Protein AF-A0A7C4C462-F1 (afdb_monomer_lite)

Foldseek 3Di:
DDDKDWDDDFDKDWDQDPVPGIFIWTWTWTFDWDDDPPDTGTPGIDIDTATPDCVPHDPVVVVVVCVVVVVWVDWDQDPVVRDIDTDD

pLDDT: mean 79.46, std 14.88, range [26.56, 93.81]

Structure (mmCIF, N/CA/C/O backbone):
data_AF-A0A7C4C462-F1
#
_entry.id   AF-A0A7C4C462-F1
#
loop_
_atom_site.group_PDB
_atom_site.id
_atom_site.type_symbol
_atom_site.label_atom_id
_atom_site.label_alt_id
_atom_site.label_comp_id
_atom_site.label_asym_id
_atom_site.label_entity_id
_atom_site.label_seq_id
_atom_site.pdbx_PDB_ins_code
_atom_site.Cartn_x
_atom_site.Cartn_y
_atom_site.Cartn_z
_atom_site.occupancy
_atom_site.B_iso_or_equiv
_atom_site.auth_seq_id
_atom_site.auth_comp_id
_atom_site.auth_asym_id
_atom_site.auth_atom_id
_atom_site.pdbx_PDB_model_num
ATOM 1 N N . MET A 1 1 ? -9.810 4.629 11.091 1.00 27.28 1 MET A N 1
ATOM 2 C CA . MET A 1 1 ? -8.771 5.662 11.275 1.00 27.28 1 MET A CA 1
ATOM 3 C C . MET A 1 1 ? -7.452 4.914 11.304 1.00 27.28 1 MET A C 1
ATOM 5 O O . MET A 1 1 ? -7.142 4.317 12.322 1.00 27.28 1 MET A O 1
ATOM 9 N N . VAL A 1 2 ? -6.777 4.800 10.158 1.00 26.56 2 VAL A N 1
ATOM 10 C CA . VAL A 1 2 ? -5.480 4.113 10.072 1.00 26.56 2 VAL A CA 1
ATOM 11 C C . VAL A 1 2 ? -4.422 5.170 10.361 1.00 26.56 2 VAL A C 1
ATOM 13 O O . VAL A 1 2 ? -4.273 6.116 9.596 1.00 26.56 2 VAL A O 1
ATOM 16 N N . SER A 1 3 ? -3.779 5.066 11.520 1.00 28.00 3 SER A N 1
ATOM 17 C CA . SER A 1 3 ? -2.634 5.890 11.902 1.00 28.00 3 SER A CA 1
ATOM 18 C C . SER A 1 3 ? -1.381 5.067 11.637 1.00 28.00 3 SER A C 1
ATOM 20 O O . SER A 1 3 ? -0.920 4.364 12.530 1.00 28.00 3 SER A O 1
ATOM 22 N N . SER A 1 4 ? -0.854 5.104 10.419 1.00 40.31 4 SER A N 1
ATOM 23 C CA . SER A 1 4 ? 0.398 4.428 10.078 1.00 40.31 4 SER A CA 1
ATOM 24 C C . SER A 1 4 ? 1.566 5.408 10.217 1.00 40.31 4 SER A C 1
ATOM 26 O O . SER A 1 4 ? 1.666 6.389 9.484 1.00 40.31 4 SER A O 1
ATOM 28 N N . ASN A 1 5 ? 2.450 5.142 11.181 1.00 37.22 5 ASN A N 1
ATOM 29 C CA . ASN A 1 5 ? 3.767 5.769 11.254 1.00 37.22 5 ASN A CA 1
ATOM 30 C C . ASN A 1 5 ? 4.677 5.065 10.239 1.00 37.22 5 ASN A C 1
ATOM 32 O O . ASN A 1 5 ? 5.004 3.896 10.423 1.00 37.22 5 ASN A O 1
ATOM 36 N N . TYR A 1 6 ? 5.077 5.752 9.169 1.00 48.09 6 TYR A N 1
ATOM 37 C CA . TYR A 1 6 ? 6.013 5.206 8.184 1.00 48.09 6 TYR A CA 1
ATOM 38 C C . TYR A 1 6 ? 7.443 5.616 8.553 1.00 48.09 6 TYR A C 1
ATOM 40 O O . TYR A 1 6 ? 7.748 6.806 8.621 1.00 48.09 6 TYR A O 1
ATOM 48 N N . ASN A 1 7 ? 8.334 4.646 8.767 1.00 45.75 7 ASN A N 1
ATOM 49 C CA . ASN A 1 7 ? 9.776 4.896 8.788 1.00 45.75 7 ASN A CA 1
ATOM 50 C C . ASN A 1 7 ? 10.325 4.689 7.372 1.00 45.75 7 ASN A C 1
ATOM 52 O O . ASN A 1 7 ? 10.474 3.561 6.900 1.00 45.75 7 ASN A O 1
ATOM 56 N N . THR A 1 8 ? 10.606 5.789 6.677 1.00 47.50 8 THR A N 1
ATOM 57 C CA . THR A 1 8 ? 11.073 5.766 5.289 1.00 47.50 8 THR A CA 1
ATOM 58 C C . THR A 1 8 ? 12.579 5.507 5.228 1.00 47.50 8 THR A C 1
ATOM 60 O O . THR A 1 8 ? 13.385 6.417 5.410 1.00 47.50 8 THR A O 1
ATOM 63 N N . PHE A 1 9 ? 12.971 4.274 4.911 1.00 52.84 9 PHE A N 1
ATOM 64 C CA . PHE A 1 9 ? 14.292 3.973 4.358 1.00 52.84 9 PHE A CA 1
ATOM 65 C C . PHE A 1 9 ? 14.099 3.684 2.868 1.00 52.84 9 PHE A C 1
ATOM 67 O O . PHE A 1 9 ? 13.673 2.587 2.519 1.00 52.84 9 PHE A O 1
ATOM 74 N N . ILE A 1 10 ? 14.355 4.663 1.992 1.00 54.91 10 ILE A N 1
ATOM 75 C CA . ILE A 1 10 ? 14.207 4.460 0.542 1.00 54.91 10 ILE A CA 1
ATOM 76 C C . ILE A 1 10 ? 15.316 3.512 0.079 1.00 54.91 10 ILE A C 1
ATOM 78 O O . ILE A 1 10 ? 16.472 3.908 -0.072 1.00 54.91 10 ILE A O 1
ATOM 82 N N . VAL A 1 11 ? 14.959 2.247 -0.109 1.00 68.56 11 VAL A N 1
ATOM 83 C CA . VAL A 1 11 ? 15.797 1.237 -0.752 1.00 68.56 11 VAL A CA 1
ATOM 84 C C . VAL A 1 11 ? 15.113 0.868 -2.059 1.00 68.56 11 VAL A C 1
ATOM 86 O O . VAL A 1 11 ? 13.936 0.515 -2.049 1.00 68.56 11 VAL A O 1
ATOM 89 N N . TRP A 1 12 ? 15.845 0.958 -3.166 1.00 77.75 12 TRP A N 1
ATOM 90 C CA . TRP A 1 12 ? 15.369 0.563 -4.491 1.00 77.75 12 TRP A CA 1
ATOM 91 C C . TRP A 1 12 ? 15.714 -0.903 -4.737 1.00 77.75 12 TRP A C 1
ATOM 93 O O . TRP A 1 12 ? 16.832 -1.340 -4.443 1.00 77.75 12 TRP A O 1
ATOM 103 N N . VAL A 1 13 ? 14.757 -1.675 -5.248 1.00 89.00 13 VAL A N 1
ATOM 104 C CA . VAL A 1 13 ? 14.954 -3.091 -5.589 1.00 89.00 13 VAL A CA 1
ATOM 105 C C . VAL A 1 13 ? 14.398 -3.394 -6.974 1.00 89.00 13 VAL A C 1
ATOM 107 O O . VAL A 1 13 ? 13.402 -2.811 -7.387 1.00 89.00 13 VAL A O 1
ATOM 110 N N . PHE A 1 14 ? 15.030 -4.333 -7.674 1.00 89.75 14 PHE A N 1
ATOM 111 C CA . PHE A 1 14 ? 14.595 -4.781 -8.995 1.00 89.75 14 PHE A CA 1
ATOM 112 C C . PHE A 1 14 ? 13.976 -6.175 -8.893 1.00 89.75 14 PHE A C 1
ATOM 114 O O . PHE A 1 14 ? 14.606 -7.088 -8.352 1.00 89.75 14 PHE A O 1
ATOM 121 N N . PHE A 1 15 ? 12.766 -6.348 -9.427 1.00 89.00 15 PHE A N 1
ATOM 122 C CA . PHE A 1 15 ? 12.092 -7.646 -9.508 1.00 89.00 15 PHE A CA 1
ATOM 123 C C . PHE A 1 15 ? 11.649 -7.962 -10.929 1.00 89.00 15 PHE A C 1
ATOM 125 O O . PHE A 1 15 ? 11.313 -7.073 -11.706 1.00 89.00 15 PHE A O 1
ATOM 132 N N . GLU A 1 16 ? 11.607 -9.251 -11.252 1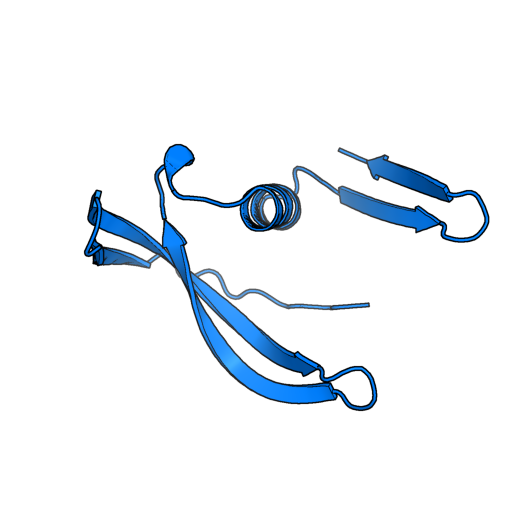.00 88.19 16 GLU A N 1
ATOM 133 C CA . GLU A 1 16 ? 11.062 -9.736 -12.514 1.00 88.19 16 GLU A CA 1
ATOM 134 C C . GLU A 1 16 ? 9.533 -9.838 -12.426 1.00 88.19 16 GLU A C 1
ATOM 136 O O . GLU A 1 16 ? 8.982 -10.575 -11.605 1.00 88.19 16 GLU A O 1
ATOM 141 N N . ASN A 1 17 ? 8.841 -9.082 -13.276 1.00 83.31 17 ASN A N 1
ATOM 142 C CA . ASN A 1 17 ? 7.409 -9.181 -13.490 1.00 83.31 17 ASN A CA 1
ATOM 143 C C . ASN A 1 17 ? 7.129 -10.132 -14.673 1.00 83.31 17 ASN A C 1
ATOM 145 O O . ASN A 1 17 ? 7.667 -9.915 -15.761 1.00 83.31 17 ASN A O 1
ATOM 149 N N . PRO A 1 18 ? 6.242 -11.133 -14.519 1.00 81.25 18 PRO A N 1
ATOM 150 C CA . PRO A 1 18 ? 5.957 -12.107 -15.578 1.00 81.25 18 PRO A CA 1
ATOM 151 C C . PRO A 1 18 ? 5.399 -11.518 -16.883 1.00 81.25 18 PRO A C 1
ATOM 153 O O . PRO A 1 18 ? 5.448 -12.179 -17.917 1.00 81.25 18 PRO A O 1
ATOM 156 N N . ILE A 1 19 ? 4.820 -10.317 -16.832 1.00 85.81 19 ILE A N 1
ATOM 157 C CA . ILE A 1 19 ? 4.169 -9.647 -17.964 1.00 85.81 19 ILE A CA 1
ATOM 158 C C . ILE A 1 19 ? 5.066 -8.539 -18.528 1.00 85.81 19 ILE A C 1
ATOM 160 O O . ILE A 1 19 ? 5.168 -8.394 -19.743 1.00 85.81 19 ILE A O 1
ATOM 164 N N . TYR A 1 20 ? 5.720 -7.769 -17.655 1.00 84.81 20 TYR A N 1
ATOM 165 C CA . TYR A 1 20 ? 6.417 -6.532 -18.033 1.00 84.81 20 TYR A CA 1
ATOM 166 C C . TYR A 1 20 ? 7.949 -6.632 -18.008 1.00 84.81 20 TYR A C 1
ATOM 168 O O . TYR A 1 20 ? 8.628 -5.684 -18.392 1.00 84.81 20 TYR A O 1
ATOM 176 N N . GLY A 1 21 ? 8.509 -7.774 -17.603 1.00 88.44 21 GLY A N 1
ATOM 177 C CA . GLY A 1 21 ? 9.953 -7.939 -17.442 1.00 88.44 21 GLY A CA 1
ATOM 178 C C . GLY A 1 21 ? 10.461 -7.319 -16.141 1.00 88.44 21 GLY A C 1
ATOM 179 O O . GLY A 1 21 ? 9.734 -7.246 -15.153 1.00 88.44 21 GLY A O 1
ATOM 180 N N . VAL A 1 22 ? 11.731 -6.922 -16.099 1.00 91.75 22 VAL A N 1
ATOM 181 C CA . VAL A 1 22 ? 12.341 -6.369 -14.879 1.00 91.75 22 VAL A CA 1
ATOM 182 C C . VAL A 1 22 ? 11.806 -4.964 -14.607 1.00 91.75 22 VAL A C 1
ATOM 184 O O . VAL A 1 22 ? 11.891 -4.103 -15.478 1.00 91.75 22 VAL A O 1
ATOM 187 N N . LEU A 1 23 ? 11.305 -4.740 -13.393 1.00 91.19 23 LEU A N 1
ATOM 188 C CA . LEU A 1 23 ? 10.781 -3.459 -12.917 1.00 91.19 23 LEU A CA 1
ATOM 189 C C . LEU A 1 23 ? 11.537 -2.985 -11.672 1.00 91.19 23 LEU A C 1
ATOM 191 O O . LEU A 1 23 ? 12.030 -3.805 -10.887 1.00 91.19 23 LEU A O 1
ATOM 195 N N . GLU A 1 24 ? 11.602 -1.668 -11.489 1.00 91.38 24 GLU A N 1
ATOM 196 C CA . GLU A 1 24 ? 12.146 -1.022 -10.294 1.00 91.38 24 GLU A CA 1
ATOM 197 C C . GLU A 1 24 ? 11.036 -0.781 -9.263 1.00 91.38 24 GLU A C 1
ATOM 199 O O . GLU A 1 24 ? 9.898 -0.464 -9.612 1.00 91.38 24 GLU A O 1
ATOM 204 N N . PHE A 1 25 ? 11.360 -0.927 -7.977 1.00 88.81 25 PHE A N 1
ATOM 205 C CA . PHE A 1 25 ? 10.414 -0.739 -6.881 1.00 88.81 25 PHE A CA 1
ATOM 206 C C . PHE A 1 25 ? 10.994 0.107 -5.749 1.00 88.81 25 PHE A C 1
ATOM 208 O O . PHE A 1 25 ? 12.122 -0.115 -5.301 1.00 88.81 25 PHE A O 1
ATOM 215 N N . GLU A 1 26 ? 10.152 0.988 -5.214 1.00 86.94 26 GLU A N 1
ATOM 216 C CA . GLU A 1 26 ? 10.320 1.615 -3.905 1.00 86.94 26 GLU A CA 1
ATOM 217 C C . GLU A 1 26 ? 9.871 0.643 -2.808 1.00 86.94 26 GLU A C 1
ATOM 219 O O . GLU A 1 26 ? 8.794 0.042 -2.891 1.00 86.94 26 GLU A O 1
ATOM 224 N N . VAL A 1 27 ? 10.684 0.498 -1.757 1.00 85.69 27 VAL A N 1
ATOM 225 C CA . VAL A 1 27 ? 10.348 -0.334 -0.595 1.00 85.69 27 VAL A CA 1
ATOM 226 C C . VAL A 1 27 ? 9.947 0.536 0.589 1.00 85.69 27 VAL A C 1
ATOM 228 O O . VAL A 1 27 ? 10.736 1.347 1.072 1.00 85.69 27 VAL A O 1
ATOM 231 N N . TYR A 1 28 ? 8.743 0.303 1.105 1.00 81.19 28 TYR A N 1
ATOM 232 C CA . TYR A 1 28 ? 8.207 0.957 2.295 1.00 81.19 28 TYR A CA 1
ATOM 233 C C . TYR A 1 28 ? 7.992 -0.052 3.419 1.00 81.19 28 TYR A C 1
ATOM 235 O O . TYR A 1 28 ? 7.580 -1.183 3.172 1.00 81.19 28 TYR A O 1
ATOM 243 N N . MET A 1 29 ? 8.236 0.363 4.661 1.00 83.56 29 MET A N 1
ATOM 244 C CA . MET A 1 29 ? 7.811 -0.385 5.845 1.00 83.56 29 MET A CA 1
ATOM 245 C C . MET A 1 29 ? 6.467 0.167 6.319 1.00 83.56 29 MET A C 1
ATOM 247 O O . MET A 1 29 ? 6.315 1.383 6.465 1.00 83.56 29 MET A O 1
ATOM 251 N N . ALA A 1 30 ? 5.492 -0.712 6.536 1.00 82.31 30 ALA A N 1
ATOM 252 C CA . ALA A 1 30 ? 4.169 -0.329 7.015 1.00 82.31 30 ALA A CA 1
ATOM 253 C C . ALA A 1 30 ? 3.633 -1.348 8.021 1.00 82.31 30 ALA A C 1
ATOM 255 O O . ALA A 1 30 ? 3.788 -2.555 7.834 1.00 82.31 30 ALA A O 1
ATOM 256 N N . GLU A 1 31 ? 2.956 -0.873 9.063 1.00 85.50 31 GLU A N 1
ATOM 257 C CA . GLU A 1 31 ? 2.108 -1.737 9.883 1.00 85.50 31 GLU A CA 1
ATOM 258 C C . GLU A 1 31 ? 0.904 -2.187 9.055 1.00 85.50 31 GLU A C 1
ATOM 260 O O . GLU A 1 31 ? 0.186 -1.364 8.484 1.00 85.50 31 GLU A O 1
ATOM 265 N N . ALA A 1 32 ? 0.682 -3.496 8.987 1.00 84.69 32 ALA A N 1
ATOM 266 C CA . ALA A 1 32 ? -0.410 -4.072 8.225 1.00 84.69 32 ALA A CA 1
ATOM 267 C C . ALA A 1 32 ? -1.350 -4.891 9.108 1.00 84.69 32 ALA A C 1
ATOM 269 O O . ALA A 1 32 ? -0.978 -5.475 10.134 1.00 84.69 32 ALA A O 1
ATOM 270 N N . SER A 1 33 ? -2.598 -4.965 8.662 1.00 87.81 33 SER A N 1
ATOM 271 C CA . SER A 1 33 ? -3.639 -5.784 9.258 1.00 87.81 33 SER A CA 1
ATOM 272 C C . SER A 1 33 ? -4.474 -6.458 8.172 1.00 87.81 33 SER A C 1
ATOM 274 O O . SER A 1 33 ? -4.610 -5.969 7.050 1.00 87.81 33 SER A O 1
ATOM 276 N N . LEU A 1 34 ? -5.022 -7.624 8.500 1.00 87.38 34 LEU A N 1
ATOM 277 C CA . LEU A 1 34 ? -5.999 -8.325 7.681 1.00 87.38 34 LEU A CA 1
ATOM 278 C C . LEU A 1 34 ? -7.391 -8.023 8.220 1.00 87.38 34 LEU A C 1
ATOM 280 O O . LEU A 1 34 ? -7.672 -8.266 9.395 1.00 87.38 34 LEU A O 1
ATOM 284 N N . TYR A 1 35 ? -8.273 -7.543 7.349 1.00 85.69 35 TYR A N 1
ATOM 285 C CA . TYR A 1 35 ? -9.669 -7.283 7.674 1.00 85.69 35 TYR A CA 1
ATOM 286 C C . TYR A 1 35 ? -10.584 -8.157 6.820 1.00 85.69 35 TYR A C 1
ATOM 288 O O . TYR A 1 35 ? -10.492 -8.161 5.596 1.00 85.69 35 TYR A O 1
ATOM 296 N N . ASN A 1 36 ? -11.484 -8.898 7.466 1.00 85.50 36 ASN A N 1
ATOM 297 C CA . ASN A 1 36 ? -12.435 -9.787 6.787 1.00 85.50 36 ASN A CA 1
ATOM 298 C C . ASN A 1 36 ? -13.898 -9.317 6.888 1.00 85.50 36 ASN A C 1
ATOM 300 O O . ASN A 1 36 ? -14.813 -10.120 6.719 1.00 85.50 36 ASN A O 1
ATOM 304 N N . GLY A 1 37 ? -14.133 -8.046 7.225 1.00 85.00 37 GLY A N 1
ATOM 305 C CA . GLY A 1 37 ? -15.477 -7.493 7.442 1.00 85.00 37 GLY A CA 1
ATOM 306 C C . GLY A 1 37 ? -15.978 -7.587 8.888 1.00 85.00 37 GLY A C 1
ATOM 307 O O . GLY A 1 37 ? -16.808 -6.782 9.301 1.00 85.00 37 GLY A O 1
ATOM 308 N N . LEU A 1 38 ? -15.463 -8.526 9.688 1.00 89.12 38 LEU A N 1
ATOM 309 C CA . LEU A 1 38 ? -15.895 -8.729 11.079 1.00 89.12 38 LEU A CA 1
ATOM 310 C C . LEU A 1 38 ? -14.790 -8.452 12.089 1.00 89.12 38 LEU A C 1
ATOM 312 O O . LEU A 1 38 ? -15.065 -8.016 13.206 1.00 89.12 38 LEU A O 1
ATOM 316 N N . ARG A 1 39 ? -13.546 -8.765 11.727 1.00 84.75 39 ARG A N 1
ATOM 317 C CA . ARG A 1 39 ? -12.390 -8.632 12.607 1.00 84.75 39 ARG A CA 1
ATOM 318 C C . ARG A 1 39 ? -11.201 -8.102 11.836 1.00 84.75 39 ARG A C 1
ATOM 320 O O . ARG A 1 39 ? -11.010 -8.434 10.667 1.00 84.75 39 ARG A O 1
ATOM 327 N N . GLU A 1 40 ? -10.418 -7.308 12.544 1.00 92.75 40 GLU A N 1
ATOM 328 C CA . GLU A 1 40 ? -9.101 -6.863 12.129 1.00 92.75 40 GLU A CA 1
ATOM 329 C C . GLU A 1 40 ? -8.056 -7.654 12.918 1.00 92.75 40 GLU A C 1
ATOM 331 O O . GLU A 1 40 ? -8.155 -7.787 14.140 1.00 92.75 40 GLU A O 1
ATOM 336 N N . VAL A 1 41 ? -7.082 -8.220 12.214 1.00 93.81 41 VAL A N 1
ATOM 337 C CA . VAL A 1 41 ? -5.964 -8.954 12.809 1.00 93.81 41 VAL A CA 1
ATOM 338 C C . VAL A 1 41 ? -4.677 -8.298 12.341 1.00 93.81 41 VAL A C 1
ATOM 340 O O . VAL A 1 41 ? -4.390 -8.301 11.148 1.00 93.81 41 VAL A O 1
ATOM 343 N N . SER A 1 42 ? -3.903 -7.737 13.270 1.00 92.50 42 SER A N 1
ATOM 344 C CA . SER A 1 42 ? -2.580 -7.198 12.948 1.00 92.50 42 SER A CA 1
ATOM 345 C C . SER A 1 42 ? -1.651 -8.321 12.487 1.00 92.50 42 SER A C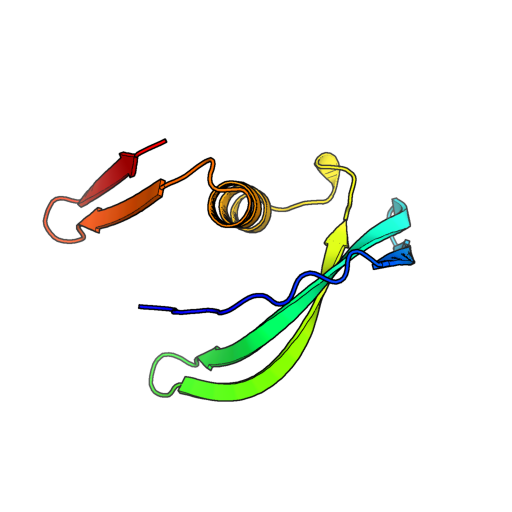 1
ATOM 347 O O . SER A 1 42 ? -1.604 -9.388 13.104 1.00 92.50 42 SER A O 1
ATOM 349 N N . ILE A 1 43 ? -0.911 -8.067 11.410 1.00 93.69 43 ILE A N 1
ATOM 350 C CA . ILE A 1 43 ? 0.146 -8.949 10.900 1.00 93.69 43 ILE A CA 1
ATOM 351 C C . ILE A 1 43 ? 1.546 -8.362 11.131 1.00 93.69 43 ILE A C 1
ATOM 353 O O . ILE A 1 43 ? 2.534 -8.938 10.683 1.00 93.69 43 ILE A O 1
ATOM 357 N N . GLY A 1 44 ? 1.635 -7.259 11.881 1.00 90.81 44 GLY A N 1
ATOM 358 C CA . GLY A 1 44 ? 2.885 -6.574 12.199 1.00 90.81 44 GLY A CA 1
ATOM 359 C C . GLY A 1 44 ? 3.397 -5.692 11.062 1.00 90.81 44 GLY A C 1
ATOM 360 O O . GLY A 1 44 ? 2.641 -5.260 10.192 1.00 90.81 44 GLY A O 1
ATOM 361 N N . GLU A 1 45 ? 4.692 -5.395 11.103 1.00 90.69 45 GLU A N 1
ATOM 362 C CA . GLU A 1 45 ? 5.367 -4.560 10.111 1.00 90.69 45 GLU A CA 1
ATOM 363 C C . GLU A 1 45 ? 5.734 -5.390 8.872 1.00 90.69 45 GLU A C 1
ATOM 365 O O . GLU A 1 45 ? 6.369 -6.443 8.973 1.00 90.69 45 GLU A O 1
ATOM 370 N N . VAL A 1 46 ? 5.337 -4.920 7.693 1.00 87.44 46 VAL A N 1
ATOM 371 C CA . VAL A 1 46 ? 5.582 -5.587 6.411 1.00 87.44 46 VAL A CA 1
ATOM 372 C C . VAL A 1 46 ? 6.315 -4.664 5.448 1.00 87.44 46 VAL A C 1
ATOM 374 O O . VAL A 1 46 ? 6.228 -3.439 5.544 1.00 87.44 46 VAL A O 1
ATOM 377 N N . LYS A 1 47 ? 7.016 -5.267 4.483 1.00 86.88 47 LYS A N 1
ATOM 378 C CA . LYS A 1 47 ? 7.574 -4.552 3.333 1.00 86.88 47 LYS A CA 1
ATOM 379 C C . LYS A 1 47 ? 6.525 -4.443 2.237 1.00 86.88 47 LYS A C 1
ATOM 381 O O . LYS A 1 47 ? 5.995 -5.459 1.790 1.00 86.88 47 LYS A O 1
ATOM 386 N N . VAL A 1 48 ? 6.271 -3.224 1.790 1.00 84.44 48 VAL A N 1
ATOM 387 C CA . VAL A 1 48 ? 5.414 -2.905 0.652 1.00 84.44 48 VAL A CA 1
ATOM 388 C C . VAL A 1 48 ? 6.307 -2.477 -0.502 1.00 84.44 48 VAL A C 1
ATOM 390 O O . VAL A 1 48 ? 7.137 -1.584 -0.346 1.00 84.44 48 VAL A O 1
ATOM 393 N N . TYR A 1 49 ? 6.141 -3.135 -1.643 1.00 85.69 49 TYR A N 1
ATOM 394 C CA . TYR A 1 49 ? 6.912 -2.887 -2.855 1.00 85.69 49 TYR A CA 1
ATOM 395 C C . TYR A 1 49 ? 6.013 -2.181 -3.856 1.00 85.69 49 TYR A C 1
ATOM 397 O O . TYR A 1 49 ? 5.008 -2.748 -4.285 1.00 85.69 49 TYR A O 1
ATOM 405 N N . ILE A 1 50 ? 6.358 -0.948 -4.204 1.00 85.25 50 ILE A N 1
ATOM 406 C CA . ILE A 1 50 ? 5.570 -0.121 -5.118 1.00 85.25 50 ILE A CA 1
ATOM 407 C C . ILE A 1 50 ? 6.407 0.116 -6.376 1.00 85.25 50 ILE A C 1
ATOM 409 O O . ILE A 1 50 ? 7.529 0.604 -6.232 1.00 85.25 50 ILE A O 1
ATOM 413 N N . PRO A 1 51 ? 5.918 -0.243 -7.582 1.00 88.19 51 PRO A N 1
ATOM 414 C CA . PRO A 1 51 ? 6.618 0.072 -8.823 1.00 88.19 51 PRO A CA 1
ATOM 415 C C . PRO A 1 51 ? 6.931 1.565 -8.909 1.00 88.19 51 PRO A C 1
ATOM 417 O O . PRO A 1 51 ? 6.125 2.389 -8.472 1.00 88.19 51 PRO A O 1
ATOM 420 N N . VAL A 1 52 ? 8.082 1.921 -9.471 1.00 85.69 52 VAL A N 1
ATOM 421 C CA . VAL A 1 52 ? 8.432 3.336 -9.667 1.00 85.69 52 VAL A CA 1
ATOM 422 C C . VAL A 1 52 ? 7.595 3.939 -10.789 1.00 85.69 52 VAL A C 1
ATOM 424 O O . VAL A 1 52 ? 7.078 5.053 -10.655 1.00 85.69 52 VAL A O 1
ATOM 427 N N . GLU A 1 53 ? 7.441 3.190 -11.879 1.00 85.50 53 GLU A N 1
ATOM 428 C CA . GLU A 1 53 ? 6.737 3.623 -13.076 1.00 85.50 53 GLU A CA 1
ATOM 429 C C . GLU A 1 53 ? 5.214 3.635 -12.850 1.00 85.50 53 GLU A C 1
ATOM 431 O O . GLU A 1 53 ? 4.624 2.592 -12.547 1.00 85.50 53 GLU A O 1
ATOM 436 N N . PRO A 1 54 ? 4.542 4.790 -13.033 1.00 79.31 54 PRO A N 1
ATOM 437 C CA . PRO A 1 54 ? 3.110 4.935 -12.774 1.00 79.31 54 PRO A CA 1
ATOM 438 C C . PRO A 1 54 ? 2.222 3.989 -13.582 1.00 79.31 54 PRO A C 1
ATOM 440 O O . PRO A 1 54 ? 1.143 3.636 -13.116 1.00 79.31 54 PRO A O 1
ATOM 443 N N . GLU A 1 55 ? 2.659 3.562 -14.772 1.00 84.50 55 GLU A N 1
ATOM 444 C CA . GLU A 1 55 ? 1.866 2.689 -15.645 1.00 84.50 55 GLU A CA 1
ATOM 445 C C . GLU A 1 55 ? 1.613 1.297 -15.040 1.00 84.50 55 GLU A C 1
ATOM 447 O O . GLU A 1 55 ? 0.705 0.591 -15.482 1.00 84.50 55 GLU A O 1
ATOM 452 N N . PHE A 1 56 ? 2.391 0.902 -14.025 1.00 85.19 56 PHE A N 1
ATOM 453 C CA . PHE A 1 56 ? 2.253 -0.380 -13.327 1.00 85.19 56 PHE A CA 1
ATOM 454 C C . PHE A 1 56 ? 1.590 -0.253 -11.949 1.00 85.19 56 PHE A C 1
ATOM 456 O O . PHE A 1 56 ? 1.526 -1.234 -11.204 1.00 85.19 56 PHE A O 1
ATOM 463 N N . ILE A 1 57 ? 1.098 0.936 -11.598 1.00 84.12 57 ILE A N 1
ATOM 464 C CA . ILE A 1 57 ? 0.504 1.244 -10.296 1.00 84.12 57 ILE A CA 1
ATOM 465 C C . ILE A 1 57 ? -1.019 1.368 -10.445 1.00 84.12 57 ILE A C 1
ATOM 467 O O . ILE A 1 57 ? -1.509 1.942 -11.413 1.00 84.12 57 ILE A O 1
ATOM 471 N N . THR A 1 58 ? -1.784 0.839 -9.485 1.00 83.38 58 THR A N 1
ATOM 472 C CA . THR A 1 58 ? -3.245 1.033 -9.457 1.00 83.38 58 THR A CA 1
ATOM 473 C C . THR A 1 58 ? -3.615 2.405 -8.890 1.00 83.38 58 THR A C 1
ATOM 475 O O . THR A 1 58 ? -2.852 3.005 -8.127 1.00 83.38 58 THR A O 1
ATOM 478 N N . ASP A 1 59 ? -4.816 2.889 -9.210 1.00 83.38 59 ASP A N 1
ATOM 479 C CA . ASP A 1 59 ? -5.307 4.198 -8.761 1.00 83.38 59 ASP A CA 1
ATOM 480 C C . ASP A 1 59 ? -5.285 4.345 -7.229 1.00 83.38 59 ASP A C 1
ATOM 482 O O . ASP A 1 59 ? -4.959 5.410 -6.702 1.00 83.38 59 ASP A O 1
ATOM 486 N N . GLU A 1 60 ? -5.572 3.271 -6.488 1.00 80.69 60 GLU A N 1
ATOM 487 C CA . GLU A 1 60 ? -5.543 3.271 -5.024 1.00 80.69 60 GLU A CA 1
ATOM 488 C C . GLU A 1 60 ? -4.133 3.502 -4.474 1.00 80.69 60 GLU A C 1
ATOM 490 O O . GLU A 1 60 ? -3.953 4.228 -3.493 1.00 80.69 60 GLU A O 1
ATOM 495 N N . VAL A 1 61 ? -3.123 2.901 -5.106 1.00 81.62 61 VAL A N 1
ATOM 496 C CA . VAL A 1 61 ? -1.728 3.056 -4.684 1.00 81.62 61 VAL A CA 1
ATOM 497 C C . VAL A 1 61 ? -1.221 4.454 -5.041 1.00 81.62 61 VAL A C 1
ATOM 499 O O . VAL A 1 61 ? -0.538 5.073 -4.224 1.00 81.62 61 VAL A O 1
ATOM 502 N N . LEU A 1 62 ? -1.611 4.999 -6.201 1.00 82.56 62 LEU A N 1
ATOM 503 C CA . LEU A 1 62 ? -1.324 6.391 -6.564 1.00 82.56 62 LEU A CA 1
ATOM 504 C C . LEU A 1 62 ? -1.914 7.367 -5.538 1.00 82.56 62 LEU A C 1
ATOM 506 O O . LEU A 1 62 ? -1.196 8.230 -5.034 1.00 82.56 62 LEU A O 1
ATOM 510 N N . LEU A 1 63 ? -3.185 7.188 -5.162 1.00 81.38 63 LEU A N 1
ATOM 511 C CA . LEU A 1 63 ? -3.832 7.999 -4.128 1.00 81.38 63 LEU A CA 1
ATOM 512 C C . LEU A 1 63 ? -3.085 7.907 -2.788 1.00 81.38 63 LEU A C 1
ATOM 514 O O . LEU A 1 63 ? -2.837 8.925 -2.141 1.00 81.38 63 LEU A O 1
ATOM 518 N N . GLY A 1 64 ? -2.685 6.695 -2.392 1.00 79.19 64 GLY A N 1
ATOM 519 C CA . GLY A 1 64 ? -1.882 6.465 -1.194 1.00 79.19 64 GLY A CA 1
ATOM 520 C C . GLY A 1 64 ? -0.552 7.227 -1.209 1.00 79.19 64 GLY A C 1
ATOM 521 O O . GLY A 1 64 ? -0.201 7.855 -0.209 1.00 79.19 64 GLY A O 1
ATOM 522 N N . ARG A 1 65 ? 0.164 7.243 -2.344 1.00 78.81 65 ARG A N 1
ATOM 523 C CA . ARG A 1 65 ? 1.426 7.995 -2.493 1.00 78.81 65 ARG A CA 1
ATOM 524 C C . ARG A 1 65 ? 1.219 9.493 -2.320 1.00 78.81 65 ARG A C 1
ATOM 526 O O . ARG A 1 65 ? 2.024 10.136 -1.654 1.00 78.81 65 ARG A O 1
ATOM 533 N N . GLU A 1 66 ? 0.149 10.058 -2.869 1.00 81.56 66 GLU A N 1
ATOM 534 C CA . GLU A 1 66 ? -0.112 11.495 -2.738 1.00 81.56 66 GLU A CA 1
ATOM 535 C C . GLU A 1 66 ? -0.439 11.890 -1.285 1.00 81.56 66 GLU A C 1
ATOM 537 O O . GLU A 1 66 ? -0.022 12.959 -0.834 1.00 81.56 66 GLU A O 1
ATOM 542 N N . ILE A 1 67 ? -1.088 11.004 -0.517 1.00 79.06 67 ILE A N 1
ATOM 543 C CA . ILE A 1 67 ? -1.288 11.176 0.933 1.00 79.06 67 ILE A CA 1
ATOM 544 C C . ILE A 1 67 ? 0.054 11.111 1.679 1.00 79.06 67 ILE A C 1
ATOM 546 O O . ILE A 1 67 ? 0.369 12.012 2.453 1.00 79.06 67 ILE A O 1
ATOM 550 N N . ILE A 1 68 ? 0.871 10.079 1.432 1.00 75.31 68 ILE A N 1
ATOM 551 C CA . ILE A 1 68 ? 2.171 9.893 2.108 1.00 75.31 68 ILE A CA 1
ATOM 552 C C . ILE A 1 68 ? 3.128 11.051 1.807 1.00 75.31 68 ILE A C 1
ATOM 554 O O . ILE A 1 68 ? 3.808 11.547 2.703 1.00 75.31 68 ILE A O 1
ATOM 558 N N . ASN A 1 69 ? 3.149 11.521 0.561 1.00 76.38 69 ASN A N 1
ATOM 559 C CA . ASN A 1 69 ? 3.983 12.641 0.129 1.00 76.38 69 ASN A CA 1
ATOM 560 C C . ASN A 1 69 ? 3.467 14.003 0.627 1.00 76.38 69 ASN A C 1
ATOM 562 O O . ASN A 1 69 ? 4.026 15.037 0.262 1.00 76.38 69 ASN A O 1
ATOM 566 N N . GLY A 1 70 ? 2.397 14.027 1.430 1.00 75.69 70 GLY A N 1
ATOM 567 C CA . GLY A 1 70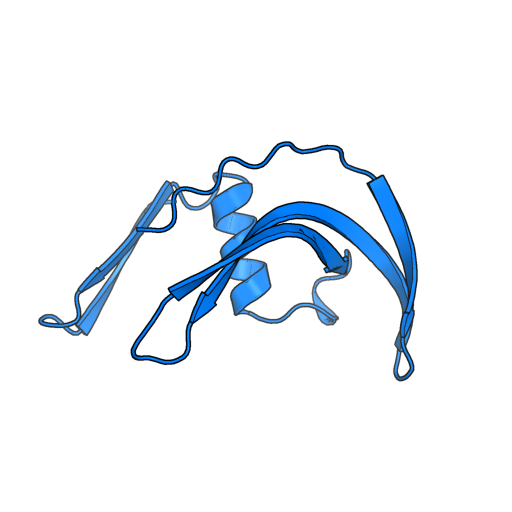 ? 1.834 15.242 2.015 1.00 75.69 70 GLY A CA 1
ATOM 568 C C . GLY A 1 70 ? 1.164 16.169 1.003 1.00 75.69 70 GLY A C 1
ATOM 569 O O . GLY A 1 70 ? 0.898 17.326 1.324 1.00 75.69 70 GLY A O 1
ATOM 570 N N . LYS A 1 71 ? 0.896 15.679 -0.212 1.00 81.62 71 LYS A N 1
ATOM 571 C CA . LYS A 1 71 ? 0.155 16.421 -1.237 1.00 81.62 71 LYS A CA 1
ATOM 572 C C . LYS A 1 71 ? -1.351 16.345 -1.018 1.00 81.62 71 LYS A C 1
ATOM 574 O O . LYS A 1 71 ? -2.063 17.187 -1.532 1.00 81.62 71 LYS A O 1
ATOM 579 N N . ILE A 1 72 ? -1.841 15.344 -0.291 1.00 82.56 72 ILE A N 1
ATOM 580 C CA . ILE A 1 72 ? -3.219 15.298 0.203 1.00 82.56 72 ILE A CA 1
ATOM 581 C C . ILE A 1 72 ? -3.150 15.399 1.722 1.00 82.56 72 ILE A C 1
ATOM 583 O O . ILE A 1 72 ? -2.726 14.460 2.395 1.00 82.56 72 ILE A O 1
ATOM 587 N N . LYS A 1 73 ? -3.557 16.549 2.263 1.00 80.25 73 LYS A N 1
ATOM 588 C CA . LYS A 1 73 ? -3.566 16.809 3.710 1.00 80.25 73 LYS A CA 1
ATOM 589 C C . LYS A 1 73 ? -4.766 16.177 4.400 1.00 80.25 73 LYS A C 1
ATOM 591 O O . LYS A 1 73 ? -4.672 15.767 5.555 1.00 80.25 73 LYS A O 1
ATOM 596 N N . PHE A 1 74 ? -5.896 16.112 3.700 1.00 78.19 74 PHE A N 1
ATOM 597 C CA . PHE A 1 74 ? -7.152 15.639 4.264 1.00 78.19 74 PHE A CA 1
ATOM 598 C C . PHE A 1 74 ? -7.986 14.908 3.216 1.00 78.19 74 PHE A C 1
ATOM 600 O O . PHE A 1 74 ? -8.165 15.391 2.099 1.00 78.19 74 PHE A O 1
ATOM 607 N N . LEU A 1 75 ? -8.522 13.752 3.603 1.00 78.75 75 LEU A N 1
ATOM 608 C CA . LEU A 1 75 ? -9.470 12.972 2.819 1.00 78.75 75 LEU A CA 1
ATOM 609 C C . LEU A 1 75 ? -10.611 12.540 3.745 1.00 78.75 75 LEU A C 1
ATOM 611 O O . LEU A 1 75 ? -10.394 11.763 4.676 1.00 78.75 75 LEU A O 1
ATOM 615 N N . ALA A 1 76 ? -11.824 13.032 3.501 1.00 80.75 76 ALA A N 1
ATOM 616 C CA . ALA A 1 76 ? -13.007 12.647 4.265 1.00 80.75 76 ALA A CA 1
ATOM 617 C C . ALA A 1 76 ? -14.130 12.182 3.352 1.00 80.75 76 ALA A C 1
ATOM 619 O O . ALA A 1 76 ? -14.525 12.873 2.415 1.00 80.75 76 ALA A O 1
ATOM 620 N N . LEU A 1 77 ? -14.666 11.010 3.674 1.00 83.25 77 LEU A N 1
ATOM 621 C CA . LEU A 1 77 ? -15.751 10.388 2.939 1.00 83.25 77 LEU A CA 1
ATOM 622 C C . LEU A 1 77 ? -17.002 10.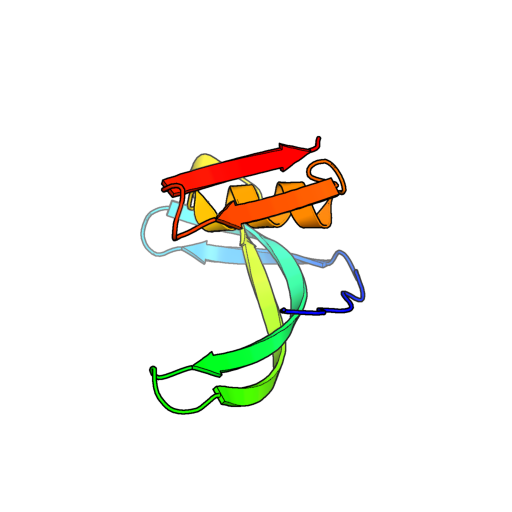409 3.819 1.00 83.25 77 LEU A C 1
ATOM 624 O O . LEU A 1 77 ? -17.057 9.742 4.855 1.00 83.25 77 LEU A O 1
ATOM 628 N N . ASN A 1 78 ? -17.995 11.212 3.434 1.00 82.38 78 ASN A N 1
ATOM 629 C CA . ASN A 1 78 ? -19.272 11.278 4.133 1.00 82.38 78 ASN A CA 1
ATOM 630 C C . ASN A 1 78 ? -20.276 10.358 3.433 1.00 82.38 78 ASN A C 1
ATOM 632 O O . ASN A 1 78 ? -20.832 10.691 2.386 1.00 82.38 78 ASN A O 1
ATOM 636 N N . ASN A 1 79 ? -20.543 9.201 4.038 1.00 77.88 79 ASN A N 1
ATOM 637 C CA . ASN A 1 79 ? -21.481 8.221 3.487 1.00 77.88 79 ASN A CA 1
ATOM 638 C C . ASN A 1 79 ? -22.946 8.686 3.507 1.00 77.88 79 ASN A C 1
ATOM 640 O O . ASN A 1 79 ? -23.737 8.209 2.694 1.00 77.88 79 ASN A O 1
ATOM 644 N N . LEU A 1 80 ? -23.321 9.600 4.409 1.00 81.12 80 LEU A N 1
ATOM 645 C CA . LEU A 1 80 ? -24.691 10.118 4.498 1.00 81.12 80 LEU A CA 1
ATOM 646 C C . LEU A 1 80 ? -24.969 11.127 3.383 1.00 81.12 80 LEU A C 1
ATOM 648 O O . LEU A 1 80 ? -26.023 11.087 2.755 1.00 81.12 80 LEU A O 1
ATOM 652 N N . GLU A 1 81 ? -23.996 11.992 3.108 1.00 86.69 81 GLU A N 1
ATOM 653 C CA . GLU A 1 81 ? -24.098 13.033 2.080 1.00 86.69 81 GLU A CA 1
ATOM 654 C C . GLU A 1 81 ? -23.572 12.579 0.710 1.00 86.69 81 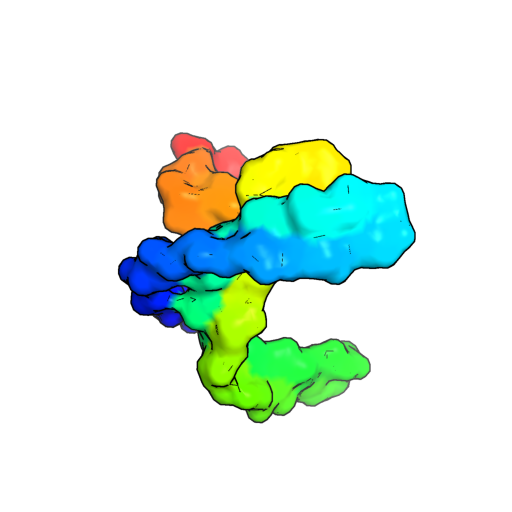GLU A C 1
ATOM 656 O O . GLU A 1 81 ?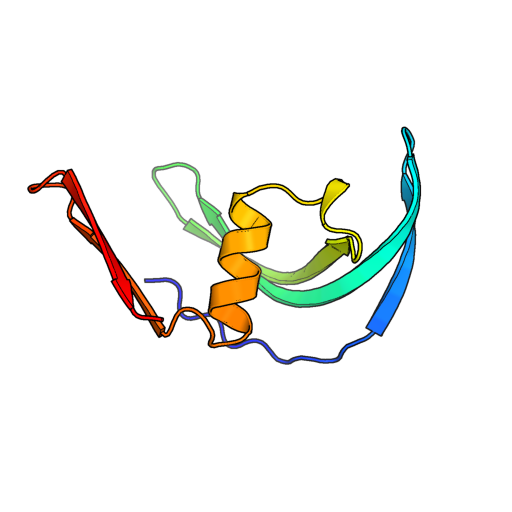 -23.683 13.318 -0.266 1.00 86.69 81 GLU A O 1
ATOM 661 N N . ARG A 1 82 ? -23.009 11.363 0.628 1.00 83.94 82 ARG A N 1
ATOM 662 C CA . ARG A 1 82 ? -22.344 10.800 -0.561 1.00 83.94 82 ARG A CA 1
ATOM 663 C C . ARG A 1 82 ? -21.311 11.751 -1.173 1.00 83.94 82 ARG A C 1
ATOM 665 O O . ARG A 1 82 ? -21.190 11.829 -2.395 1.00 83.94 82 ARG A O 1
ATOM 672 N N . ASN A 1 83 ? -20.573 12.470 -0.332 1.00 85.44 83 ASN A N 1
ATOM 673 C CA . ASN A 1 83 ? -19.520 13.377 -0.773 1.00 85.44 83 ASN A CA 1
ATOM 674 C C . ASN A 1 83 ? -18.134 12.884 -0.339 1.00 85.44 83 ASN A C 1
ATOM 676 O O . ASN A 1 83 ? -17.970 12.152 0.640 1.00 85.44 83 ASN A O 1
ATOM 680 N N . LEU A 1 84 ? -17.141 13.293 -1.123 1.00 83.56 84 LEU A N 1
ATOM 681 C CA . LEU A 1 84 ? -15.725 13.126 -0.842 1.00 83.56 84 LEU A CA 1
ATOM 682 C C . LEU A 1 84 ? -15.115 14.525 -0.760 1.00 83.56 84 LEU A C 1
ATOM 684 O O . LEU A 1 84 ? -15.166 15.278 -1.731 1.00 83.56 84 LEU A O 1
ATOM 688 N N . SER A 1 85 ? -14.571 14.871 0.402 1.00 85.00 85 SER A N 1
ATOM 689 C CA . SER A 1 85 ? -13.849 16.122 0.637 1.00 85.00 85 SER A CA 1
ATOM 690 C C . SER A 1 85 ? -12.350 15.852 0.603 1.00 85.00 85 SER A C 1
ATOM 692 O O . SER A 1 85 ? -11.874 14.974 1.325 1.00 85.00 85 SER A O 1
ATOM 694 N N . ILE A 1 86 ? -11.621 16.603 -0.225 1.00 83.88 86 ILE A N 1
ATOM 695 C CA . ILE A 1 86 ? -10.167 16.483 -0.384 1.00 83.88 86 ILE A CA 1
ATOM 696 C C . ILE A 1 86 ? -9.532 17.854 -0.143 1.00 83.88 86 ILE A C 1
ATOM 698 O O . ILE A 1 86 ? -9.933 18.832 -0.772 1.00 83.88 86 ILE A O 1
ATOM 702 N N . GLU A 1 87 ? -8.540 17.917 0.742 1.00 84.19 87 GLU A N 1
ATOM 703 C CA . GLU A 1 87 ? -7.664 19.080 0.920 1.00 84.19 87 GLU A CA 1
ATOM 704 C C . GLU A 1 87 ? -6.259 18.731 0.428 1.00 84.19 87 GLU A C 1
ATOM 706 O O . GLU A 1 87 ? -5.701 17.700 0.819 1.00 84.19 87 GLU A O 1
ATOM 711 N N . ILE A 1 88 ? -5.701 19.594 -0.422 1.00 84.56 88 ILE A N 1
ATOM 712 C CA . ILE A 1 88 ? -4.397 19.432 -1.081 1.00 84.56 88 ILE A CA 1
ATOM 713 C C . ILE A 1 88 ? -3.385 20.383 -0.434 1.00 84.56 88 ILE A C 1
ATOM 715 O O . ILE A 1 88 ? -3.717 21.563 -0.174 1.00 84.56 88 ILE A O 1
#

Sequence (88 aa):
MVSSNYNTFIVWVFFENPIYGVLEFEVYMAEASLYNGLREVSIGEVKVYIPVEPEFITDEVLLGREIINGKIKFLALNNLERNLSIEI

Secondary structure (DSSP, 8-state):
----------EEEEEEETTTEEEEEEEEEEEEEEE-SS-EEEEEEEEEEEESSGGGS-HHHHHHHHHHTTS--EEEEETTTTEEEEE-

Radius of gyration: 15.5 Å; chains: 1; bounding box: 40×32×31 Å